Protein AF-A0A1A2E3K5-F1 (afdb_monomer_lite)

Foldseek 3Di:
DPDPVVVCVPDDPVNQLVCLQVVADADDDDPVCCVVVVNSNQSNLCSNCVPDDSVCSVVCVVVSVVVVVVVVVVVVVVPDPPCPVVVPPPVPPPVPPPD

Structure (mmCIF, N/CA/C/O backbone):
data_AF-A0A1A2E3K5-F1
#
_entry.id   AF-A0A1A2E3K5-F1
#
loop_
_atom_site.group_PDB
_atom_site.id
_atom_site.type_symbol
_atom_site.label_atom_id
_atom_site.label_alt_id
_atom_site.label_comp_id
_atom_site.label_asym_id
_atom_site.label_entity_id
_atom_site.label_seq_id
_atom_site.pdbx_PDB_ins_code
_atom_site.Cartn_x
_atom_site.Cartn_y
_atom_site.Cartn_z
_atom_site.occupancy
_atom_site.B_iso_or_equiv
_atom_site.auth_seq_id
_atom_site.auth_comp_id
_atom_site.auth_asym_id
_atom_site.auth_atom_id
_atom_site.pdbx_PDB_model_num
ATOM 1 N N . MET A 1 1 ? 1.195 -27.863 11.177 1.00 51.75 1 MET A N 1
ATOM 2 C CA . MET A 1 1 ? 1.122 -26.720 10.252 1.00 51.75 1 MET A CA 1
ATOM 3 C C . MET A 1 1 ? -0.203 -26.887 9.558 1.00 51.75 1 MET A C 1
ATOM 5 O O . MET A 1 1 ? -0.347 -27.865 8.838 1.00 51.75 1 MET A O 1
ATOM 9 N N . GLU A 1 2 ? -1.189 -26.070 9.919 1.00 55.62 2 GLU A N 1
ATOM 10 C CA . GLU A 1 2 ? -2.490 -26.136 9.254 1.00 55.62 2 GLU A CA 1
ATOM 11 C C . GLU A 1 2 ? -2.324 -25.702 7.789 1.00 55.62 2 GLU A C 1
ATOM 13 O O . GLU A 1 2 ? -1.505 -24.813 7.527 1.00 55.62 2 GLU A O 1
ATOM 18 N N . PRO A 1 3 ? -3.033 -26.335 6.842 1.00 61.00 3 PRO A N 1
ATOM 19 C CA . PRO A 1 3 ? -3.021 -25.940 5.438 1.00 61.00 3 PRO A CA 1
ATOM 20 C C . PRO A 1 3 ? -3.425 -24.464 5.262 1.00 61.00 3 PRO A C 1
ATOM 22 O O . PRO A 1 3 ? -4.406 -24.009 5.848 1.00 61.00 3 PRO A O 1
ATOM 25 N N . GLU A 1 4 ? -2.652 -23.694 4.489 1.00 60.19 4 GLU A N 1
ATOM 26 C CA . GLU A 1 4 ? -2.874 -22.247 4.314 1.00 60.19 4 GLU A CA 1
ATOM 27 C C . GLU A 1 4 ? -4.183 -21.930 3.571 1.00 60.19 4 GLU A C 1
ATOM 29 O O . GLU A 1 4 ? -4.799 -20.897 3.828 1.00 60.19 4 GLU A O 1
ATOM 34 N N . ASP A 1 5 ? -4.631 -22.833 2.699 1.00 61.38 5 ASP A N 1
ATOM 35 C CA . ASP A 1 5 ? -5.859 -22.756 1.896 1.00 61.38 5 ASP A CA 1
ATOM 36 C C . ASP A 1 5 ? -7.130 -22.617 2.752 1.00 61.38 5 ASP A C 1
ATOM 38 O O . ASP A 1 5 ? -7.980 -21.776 2.455 1.00 61.38 5 ASP A O 1
ATOM 42 N N . GLN A 1 6 ? -7.211 -23.312 3.889 1.00 60.03 6 GLN A N 1
ATOM 43 C CA . GLN A 1 6 ? -8.343 -23.190 4.820 1.00 60.03 6 GLN A CA 1
ATOM 44 C C . GLN A 1 6 ? -8.456 -21.799 5.468 1.00 60.03 6 GLN A C 1
ATOM 46 O O . GLN A 1 6 ? -9.535 -21.415 5.914 1.00 60.03 6 GLN A O 1
ATOM 51 N N . SER A 1 7 ? -7.358 -21.034 5.541 1.00 63.16 7 SER A N 1
ATOM 52 C CA . SER A 1 7 ? -7.350 -19.697 6.160 1.00 63.16 7 SER A CA 1
ATOM 53 C C . SER A 1 7 ? -7.856 -18.582 5.237 1.00 63.16 7 SER A C 1
ATOM 55 O O . SER A 1 7 ? -8.171 -17.489 5.711 1.00 63.16 7 SER A O 1
ATOM 57 N N . ILE A 1 8 ? -7.932 -18.854 3.930 1.00 79.25 8 ILE A N 1
ATOM 58 C CA . ILE A 1 8 ? -8.275 -17.886 2.875 1.00 79.25 8 ILE A CA 1
ATOM 59 C C . ILE A 1 8 ? -9.656 -18.153 2.263 1.00 79.25 8 ILE A C 1
ATOM 61 O O . ILE A 1 8 ? -10.213 -17.282 1.590 1.00 79.25 8 ILE A O 1
ATOM 65 N N . ASP A 1 9 ? -10.235 -19.327 2.514 1.00 84.69 9 ASP A N 1
ATOM 66 C CA . ASP A 1 9 ? -11.588 -19.662 2.086 1.00 84.69 9 ASP A CA 1
ATOM 67 C C . ASP A 1 9 ? -12.628 -18.735 2.736 1.00 84.69 9 ASP A C 1
ATOM 69 O O . ASP A 1 9 ? -12.702 -18.571 3.954 1.00 84.69 9 ASP A O 1
ATOM 73 N N . GLY A 1 10 ? -13.457 -18.103 1.901 1.00 88.12 10 GLY A N 1
ATOM 74 C CA . GLY A 1 10 ? -14.469 -17.141 2.348 1.00 88.12 10 GLY A CA 1
ATOM 75 C C . GLY A 1 10 ? -13.926 -15.752 2.705 1.00 88.12 10 GLY A C 1
ATOM 76 O O . GLY A 1 10 ? -14.685 -14.925 3.216 1.00 88.12 10 GLY A O 1
ATOM 77 N N . GLU A 1 11 ? -12.650 -15.465 2.420 1.00 92.12 11 GLU A N 1
ATOM 78 C CA . GLU A 1 11 ? -12.062 -14.144 2.641 1.00 92.12 11 GLU A CA 1
ATOM 79 C C . GLU A 1 11 ? -12.823 -13.061 1.855 1.00 92.12 11 GLU A C 1
ATOM 81 O O . GLU A 1 11 ? -13.001 -13.114 0.635 1.00 92.12 11 GLU A O 1
ATOM 86 N N . THR A 1 12 ? -13.267 -12.027 2.565 1.00 94.38 12 THR A N 1
ATOM 87 C CA . THR A 1 12 ? -13.842 -10.839 1.937 1.00 94.38 12 THR A CA 1
ATOM 88 C C . THR A 1 12 ? -12.758 -10.005 1.258 1.00 94.38 12 THR A C 1
ATOM 90 O O . THR A 1 12 ? -11.598 -9.979 1.664 1.00 94.38 12 THR A O 1
ATOM 93 N N . ARG A 1 13 ? -13.150 -9.184 0.280 1.00 92.31 13 ARG A N 1
ATOM 94 C CA . ARG A 1 13 ? -12.235 -8.240 -0.386 1.00 92.31 13 ARG A CA 1
ATOM 95 C C . ARG A 1 13 ? -11.486 -7.329 0.601 1.00 92.31 13 ARG A C 1
ATOM 97 O O . ARG A 1 13 ? -10.324 -7.009 0.382 1.00 92.31 13 ARG A O 1
ATOM 104 N N . GLY A 1 14 ? -12.152 -6.906 1.679 1.00 91.56 14 GLY A N 1
ATOM 105 C CA . GLY A 1 14 ? -11.547 -6.071 2.719 1.00 91.56 14 GLY A CA 1
ATOM 106 C C . GLY A 1 14 ? -10.481 -6.812 3.527 1.00 91.56 14 GLY A C 1
ATOM 107 O O . GLY A 1 14 ? -9.417 -6.253 3.779 1.00 91.56 14 GLY A O 1
ATOM 108 N N . GLN A 1 15 ? -10.734 -8.077 3.878 1.00 91.94 15 GLN A N 1
ATOM 109 C CA . GLN A 1 15 ? -9.750 -8.934 4.548 1.00 91.94 15 GLN A CA 1
ATOM 110 C C . GLN A 1 15 ? -8.541 -9.204 3.647 1.00 91.94 15 GLN A C 1
ATOM 112 O O . GLN A 1 15 ? -7.413 -9.087 4.120 1.00 91.94 15 GLN A O 1
ATOM 117 N N . TRP A 1 16 ? -8.765 -9.408 2.344 1.00 93.25 16 TRP A N 1
ATOM 118 C CA . TRP A 1 16 ? -7.685 -9.523 1.365 1.00 93.25 16 TRP A CA 1
ATOM 119 C C . TRP A 1 16 ? -6.777 -8.287 1.383 1.00 93.25 16 TRP A C 1
ATOM 121 O O . TRP A 1 16 ? -5.568 -8.420 1.569 1.00 93.25 16 TRP A O 1
ATOM 131 N N . TYR A 1 17 ? -7.350 -7.077 1.279 1.00 92.56 17 TYR A N 1
ATOM 132 C CA . TYR A 1 17 ? -6.585 -5.822 1.339 1.00 92.56 17 TYR A CA 1
ATOM 133 C C . TYR A 1 17 ? -5.837 -5.657 2.665 1.00 92.56 17 TYR A C 1
ATOM 135 O O . TYR A 1 17 ? -4.676 -5.246 2.671 1.00 92.56 17 TYR A O 1
ATOM 143 N N . LEU A 1 18 ? -6.482 -5.991 3.785 1.00 90.81 18 LEU A N 1
ATOM 144 C CA . LEU A 1 18 ? -5.865 -5.922 5.106 1.00 90.81 18 LEU A CA 1
ATOM 145 C C . LEU A 1 18 ? -4.660 -6.863 5.203 1.00 90.81 18 LEU A C 1
ATOM 147 O O . LEU A 1 18 ? -3.598 -6.448 5.659 1.00 90.81 18 LEU A O 1
ATOM 151 N N . ARG A 1 19 ? -4.793 -8.104 4.733 1.00 92.75 19 ARG A N 1
ATOM 152 C CA . ARG A 1 19 ? -3.707 -9.087 4.720 1.00 92.75 19 ARG A CA 1
ATOM 153 C C . ARG A 1 19 ? -2.559 -8.659 3.809 1.00 92.75 19 ARG A C 1
ATOM 155 O O . ARG A 1 19 ? -1.410 -8.741 4.230 1.00 92.75 19 ARG A O 1
ATOM 162 N N . GLN A 1 20 ? -2.858 -8.145 2.614 1.00 94.50 20 GLN A N 1
ATOM 163 C CA . GLN A 1 20 ? -1.848 -7.591 1.703 1.00 94.50 20 GLN A CA 1
ATOM 164 C C . GLN A 1 20 ? -1.063 -6.445 2.356 1.00 94.50 20 GLN A C 1
ATOM 166 O O . GLN A 1 20 ? 0.163 -6.404 2.285 1.00 94.50 20 GLN A O 1
ATOM 171 N N . MET A 1 21 ? -1.762 -5.535 3.037 1.00 92.25 21 MET A N 1
ATOM 172 C CA . MET A 1 21 ? -1.150 -4.401 3.729 1.00 92.25 21 MET A CA 1
ATOM 173 C C . MET A 1 21 ? -0.321 -4.831 4.950 1.00 92.25 21 MET A C 1
ATOM 175 O O . MET A 1 21 ? 0.751 -4.283 5.167 1.00 92.25 21 MET A O 1
ATOM 179 N N . LEU A 1 22 ? -0.798 -5.788 5.753 1.00 91.81 22 LEU A N 1
ATOM 180 C CA . LEU A 1 22 ? -0.083 -6.269 6.945 1.00 91.81 22 LEU A CA 1
ATOM 181 C C . LEU A 1 22 ? 1.104 -7.181 6.603 1.00 91.81 22 LEU A C 1
ATOM 183 O O . LEU A 1 22 ? 2.052 -7.261 7.379 1.00 91.81 22 LEU A O 1
ATOM 187 N N . GLY A 1 23 ? 1.046 -7.874 5.464 1.00 93.19 23 GLY A N 1
ATOM 188 C CA . GLY A 1 23 ? 2.095 -8.777 4.987 1.00 93.19 23 GLY A CA 1
ATOM 189 C C . GLY A 1 23 ? 3.205 -8.101 4.178 1.00 93.19 23 GLY A C 1
ATOM 190 O O . GLY A 1 23 ? 4.155 -8.775 3.789 1.00 93.19 23 GLY A O 1
ATOM 191 N N . SER A 1 24 ? 3.107 -6.796 3.916 1.00 94.38 24 SER A N 1
ATOM 192 C CA . SER A 1 24 ? 4.072 -6.050 3.105 1.00 94.38 24 SER A CA 1
ATOM 193 C C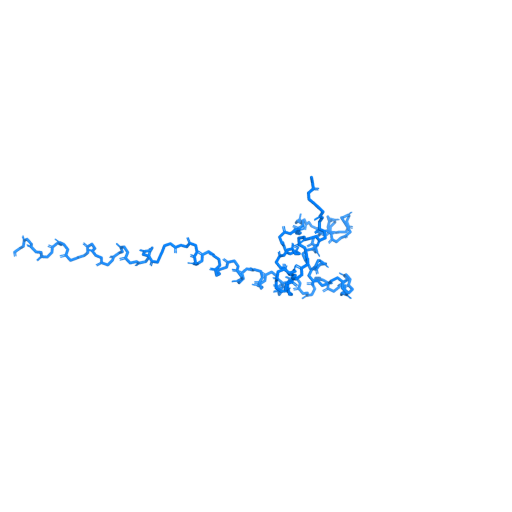 . SER A 1 24 ? 4.538 -4.771 3.803 1.00 94.38 24 SER A C 1
ATOM 195 O O . SER A 1 24 ? 3.905 -4.264 4.727 1.00 94.38 24 SER A O 1
ATOM 197 N N . ALA A 1 25 ? 5.686 -4.247 3.375 1.00 93.94 25 ALA A N 1
ATOM 198 C CA . ALA A 1 25 ? 6.220 -2.980 3.858 1.00 93.94 25 ALA A CA 1
ATOM 199 C C . ALA A 1 25 ? 7.090 -2.326 2.784 1.00 93.94 25 ALA A C 1
ATOM 201 O O . ALA A 1 25 ? 7.798 -3.012 2.048 1.00 93.94 25 ALA A O 1
ATOM 202 N N . ASN A 1 26 ? 7.080 -0.995 2.738 1.00 95.19 26 ASN A N 1
ATOM 203 C CA . ASN A 1 26 ? 7.971 -0.229 1.871 1.00 95.19 26 ASN A CA 1
ATOM 204 C C . ASN A 1 26 ? 9.309 0.001 2.579 1.00 95.19 26 ASN A C 1
ATOM 206 O O . ASN A 1 26 ? 9.337 0.488 3.711 1.00 95.19 26 ASN A O 1
ATOM 210 N N . ILE A 1 27 ? 10.422 -0.303 1.906 1.00 94.19 27 ILE A N 1
ATOM 211 C CA . ILE A 1 27 ? 11.746 0.093 2.402 1.00 94.19 27 ILE A CA 1
ATOM 212 C C . ILE A 1 27 ? 12.046 1.544 2.016 1.00 94.19 27 ILE A C 1
ATOM 214 O O . ILE A 1 27 ? 11.807 1.969 0.886 1.00 94.19 27 ILE A O 1
ATOM 218 N N . SER A 1 28 ? 12.601 2.307 2.951 1.00 92.81 28 SER A N 1
ATOM 219 C CA . SER A 1 28 ? 12.955 3.712 2.728 1.00 92.81 28 SER A CA 1
ATOM 220 C C . SER A 1 28 ? 14.418 3.861 2.307 1.00 92.81 28 SER A C 1
ATOM 222 O O . SER A 1 28 ? 15.296 3.141 2.781 1.00 92.81 28 SER A O 1
ATOM 224 N N . GLY A 1 29 ? 14.702 4.828 1.434 1.00 91.88 29 GLY A N 1
ATOM 225 C CA . GLY A 1 29 ? 16.053 5.150 0.977 1.00 91.88 29 GLY A CA 1
ATOM 226 C C . GLY A 1 29 ? 16.051 6.195 -0.140 1.00 91.88 29 GLY A C 1
ATOM 227 O O . GLY A 1 29 ? 14.995 6.644 -0.577 1.00 91.88 29 GLY A O 1
ATOM 228 N N . GLY A 1 30 ? 17.240 6.591 -0.603 1.00 93.25 30 GLY A N 1
ATOM 229 C CA . GLY A 1 30 ? 17.377 7.475 -1.769 1.00 93.25 30 GLY A CA 1
ATOM 230 C C . GLY A 1 30 ? 17.111 6.755 -3.098 1.00 93.25 30 GLY A C 1
ATOM 231 O O . GLY A 1 30 ? 16.977 5.531 -3.137 1.00 93.25 30 GLY A O 1
ATOM 232 N N . SER A 1 31 ? 17.122 7.498 -4.209 1.00 91.31 31 SER A N 1
ATOM 233 C CA . SER A 1 31 ? 16.839 6.966 -5.555 1.00 91.31 31 SER A CA 1
ATOM 234 C C . SER A 1 31 ? 17.731 5.787 -5.957 1.00 91.31 31 SER A C 1
ATOM 236 O O . SER A 1 31 ? 17.283 4.883 -6.656 1.00 91.31 31 SER A O 1
ATOM 238 N N . LEU A 1 32 ? 18.980 5.756 -5.478 1.00 93.81 32 LEU A N 1
ATOM 239 C CA . LEU A 1 32 ? 19.874 4.621 -5.707 1.00 93.81 32 LEU A CA 1
ATOM 240 C C . LEU A 1 32 ? 19.378 3.349 -5.004 1.00 93.81 32 LEU A C 1
ATOM 242 O O . LEU A 1 32 ? 19.390 2.287 -5.611 1.00 93.81 32 LEU A O 1
ATOM 246 N N . SER A 1 33 ? 18.902 3.451 -3.759 1.00 94.12 33 SER A N 1
ATOM 247 C CA . SER A 1 33 ? 18.323 2.314 -3.027 1.00 94.12 33 SER A CA 1
ATOM 248 C C . SER A 1 33 ? 17.047 1.814 -3.707 1.00 94.12 33 SER A C 1
ATOM 250 O O . SER A 1 33 ? 16.866 0.612 -3.889 1.00 94.12 33 SER A O 1
ATOM 252 N N . HIS A 1 34 ? 16.197 2.734 -4.171 1.00 92.69 34 HIS A N 1
ATOM 253 C CA . HIS A 1 34 ? 14.997 2.404 -4.942 1.00 92.69 34 HIS A CA 1
ATOM 254 C C . HIS A 1 34 ? 15.324 1.580 -6.198 1.00 92.69 34 HIS A C 1
ATOM 256 O O . HIS A 1 34 ? 14.727 0.527 -6.420 1.00 92.69 34 HIS A O 1
ATOM 262 N N . LEU A 1 35 ? 16.325 2.018 -6.970 1.00 92.81 35 LEU A N 1
ATOM 263 C CA . LEU A 1 35 ? 16.766 1.316 -8.173 1.00 92.81 35 LEU A CA 1
ATOM 264 C C . LEU A 1 35 ? 17.424 -0.031 -7.847 1.00 92.81 35 LEU A C 1
ATOM 266 O O . LEU A 1 35 ? 17.067 -1.044 -8.438 1.00 92.81 35 LEU A O 1
ATOM 270 N N . MET A 1 36 ? 18.372 -0.053 -6.907 1.00 95.88 36 MET A N 1
ATOM 271 C CA . MET A 1 36 ? 19.133 -1.259 -6.552 1.00 95.88 36 MET A CA 1
ATOM 272 C C . MET A 1 36 ? 18.271 -2.334 -5.898 1.00 95.88 36 MET A C 1
ATOM 274 O O . MET A 1 36 ? 18.552 -3.518 -6.050 1.00 95.88 36 MET A O 1
ATOM 278 N N . SER A 1 37 ? 17.212 -1.934 -5.199 1.00 93.44 37 SER A N 1
ATOM 279 C CA . SER A 1 37 ? 16.240 -2.874 -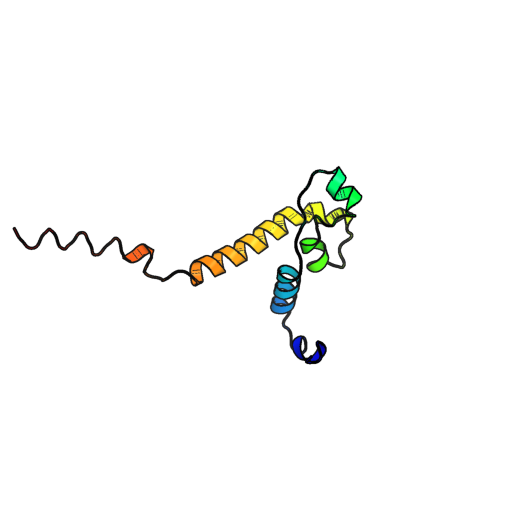4.653 1.00 93.44 37 SER A CA 1
ATOM 280 C C . SER A 1 37 ? 15.212 -3.348 -5.681 1.00 93.44 37 SER A C 1
ATOM 282 O O . SER A 1 37 ? 14.501 -4.304 -5.409 1.00 93.44 37 SER A O 1
ATOM 284 N N . GLY A 1 38 ? 15.110 -2.725 -6.859 1.00 90.81 38 GLY A N 1
ATOM 285 C CA . GLY A 1 38 ? 14.095 -3.093 -7.846 1.00 90.81 38 GLY A CA 1
ATOM 286 C C . GLY A 1 38 ? 12.677 -2.760 -7.375 1.00 90.81 38 GLY A C 1
ATOM 287 O O . GLY A 1 38 ? 11.787 -3.602 -7.442 1.00 90.81 38 GLY A O 1
ATOM 288 N N . ASN A 1 39 ? 12.468 -1.530 -6.894 1.00 90.81 39 ASN A N 1
ATOM 289 C CA . ASN A 1 39 ? 11.183 -1.003 -6.418 1.00 90.81 39 ASN A CA 1
ATOM 290 C C . ASN A 1 39 ? 10.660 -1.607 -5.100 1.00 90.81 39 ASN A C 1
ATOM 292 O O . ASN A 1 39 ? 9.464 -1.507 -4.824 1.00 90.81 39 ASN A O 1
ATOM 296 N N . LEU A 1 40 ? 11.518 -2.147 -4.221 1.00 94.12 40 LEU A N 1
ATOM 297 C CA . LEU A 1 40 ? 11.060 -2.587 -2.889 1.00 94.12 40 LEU A CA 1
ATOM 298 C C . LEU A 1 40 ? 10.508 -1.442 -2.019 1.00 94.12 40 LEU A C 1
ATOM 300 O O . LEU A 1 40 ? 9.858 -1.679 -1.003 1.00 94.12 40 LEU A O 1
ATOM 304 N N . SER A 1 41 ? 10.736 -0.187 -2.405 1.00 94.75 41 SER A N 1
ATOM 305 C CA . SER A 1 41 ? 10.124 0.965 -1.743 1.00 94.75 41 SER A CA 1
ATOM 306 C C . SER A 1 41 ? 8.644 1.177 -2.099 1.00 94.75 41 SER A C 1
ATOM 308 O O . SER A 1 41 ? 8.076 2.161 -1.636 1.00 94.75 41 SER A O 1
ATOM 310 N N . LEU A 1 42 ? 8.051 0.329 -2.954 1.00 95.69 42 LEU A N 1
ATOM 311 C CA . LEU A 1 42 ? 6.655 0.398 -3.424 1.00 95.69 42 LEU A CA 1
ATOM 312 C C . LEU A 1 42 ? 5.942 -0.969 -3.319 1.00 95.69 42 LEU A C 1
ATOM 314 O O . LEU A 1 42 ? 5.115 -1.342 -4.152 1.00 95.69 42 LEU A O 1
ATOM 318 N N . GLN A 1 43 ? 6.330 -1.767 -2.325 1.00 96.25 43 GLN A N 1
ATOM 319 C CA . GLN A 1 43 ? 5.816 -3.114 -2.082 1.00 96.25 43 GLN A CA 1
ATOM 320 C C . GLN A 1 43 ? 4.364 -3.127 -1.618 1.00 96.25 43 GLN A C 1
ATOM 322 O O . GLN A 1 43 ? 3.613 -4.004 -2.039 1.00 96.25 43 GLN A O 1
ATOM 327 N N . ILE A 1 44 ? 3.947 -2.160 -0.801 1.00 96.12 44 ILE A N 1
ATOM 328 C CA . ILE A 1 44 ? 2.549 -2.033 -0.378 1.00 96.12 44 ILE A CA 1
ATOM 329 C C . ILE A 1 44 ? 1.673 -1.797 -1.613 1.00 96.12 44 ILE A C 1
ATOM 331 O O . ILE A 1 44 ? 0.676 -2.484 -1.815 1.00 96.12 44 ILE A O 1
ATOM 335 N N . GLU A 1 45 ? 2.068 -0.879 -2.492 1.00 97.38 45 GLU A N 1
ATOM 336 C CA . GLU A 1 45 ? 1.363 -0.589 -3.740 1.00 97.38 45 GLU A CA 1
ATOM 337 C C . GLU A 1 45 ? 1.301 -1.819 -4.652 1.00 97.38 45 GLU A C 1
ATOM 339 O O . GLU A 1 45 ? 0.237 -2.116 -5.195 1.00 97.38 45 GLU A O 1
ATOM 344 N N . HIS A 1 46 ? 2.407 -2.560 -4.768 1.00 96.44 46 HIS A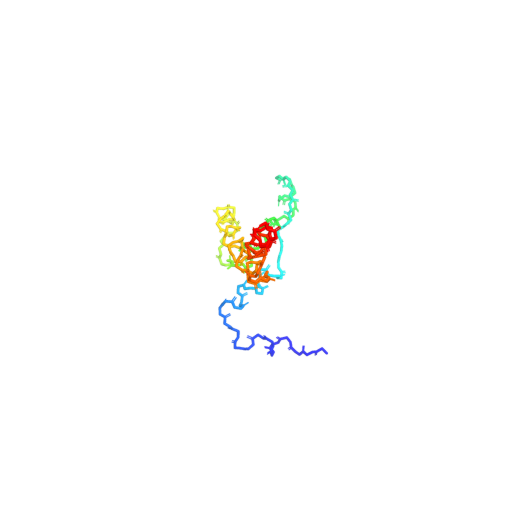 N 1
ATOM 345 C CA . HIS A 1 46 ? 2.470 -3.795 -5.547 1.00 96.44 46 HIS A CA 1
ATOM 346 C C . HIS A 1 46 ? 1.509 -4.874 -5.029 1.00 96.44 46 HIS A C 1
ATOM 348 O O . HIS A 1 46 ? 0.821 -5.508 -5.825 1.00 96.44 46 HIS A O 1
ATOM 354 N N . HIS A 1 47 ? 1.405 -5.049 -3.710 1.00 96.31 47 HIS A N 1
ATOM 355 C CA . HIS A 1 47 ? 0.494 -6.028 -3.114 1.00 96.31 47 HIS A CA 1
ATOM 356 C C . HIS A 1 47 ? -0.978 -5.603 -3.224 1.00 96.31 47 HIS A C 1
ATOM 358 O O . HIS A 1 47 ? -1.850 -6.443 -3.439 1.00 96.31 47 HIS A O 1
ATOM 364 N N . LEU A 1 48 ? -1.282 -4.306 -3.102 1.00 95.75 48 LEU A N 1
ATOM 365 C CA . LEU A 1 48 ? -2.659 -3.802 -3.200 1.00 95.75 48 LEU A CA 1
ATOM 366 C C . LEU A 1 48 ? -3.161 -3.712 -4.653 1.00 95.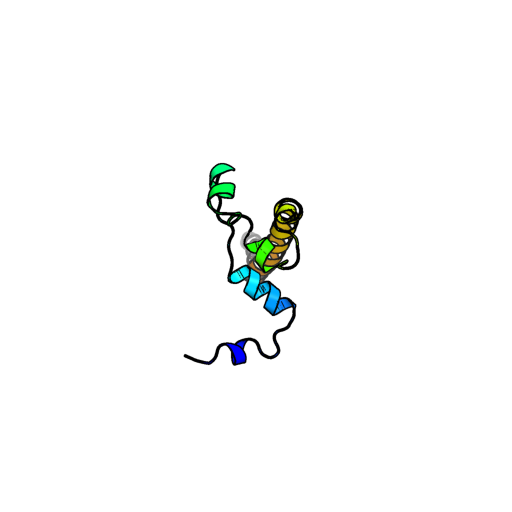75 48 LEU A C 1
ATOM 368 O O . LEU A 1 48 ? -4.365 -3.847 -4.890 1.00 95.75 48 LEU A O 1
ATOM 372 N N . PHE A 1 49 ? -2.261 -3.487 -5.616 1.00 96.31 49 PHE A N 1
ATOM 373 C CA . PHE A 1 49 ? -2.568 -3.298 -7.038 1.00 96.31 49 PHE A CA 1
ATOM 374 C C . PHE A 1 49 ? -1.628 -4.122 -7.939 1.00 96.31 49 PHE A C 1
ATOM 376 O O . PHE A 1 49 ? -0.879 -3.542 -8.729 1.00 96.31 49 PHE A O 1
ATOM 383 N N . PRO A 1 50 ? -1.677 -5.464 -7.870 1.00 94.62 50 PRO A N 1
ATOM 384 C CA . PRO A 1 50 ? -0.737 -6.334 -8.586 1.00 94.62 50 PRO A CA 1
ATOM 385 C C . PRO A 1 50 ? -0.816 -6.201 -10.115 1.00 94.62 50 PRO A C 1
ATOM 387 O O . PRO A 1 50 ? 0.179 -6.412 -10.802 1.00 94.62 50 PRO A O 1
ATOM 390 N N . ASP A 1 51 ? -1.974 -5.798 -10.646 1.00 96.31 51 ASP A N 1
ATOM 391 C CA . ASP A 1 51 ? -2.204 -5.633 -12.087 1.00 96.31 51 ASP A CA 1
ATOM 392 C C . ASP A 1 51 ? -1.744 -4.268 -12.635 1.00 96.31 51 ASP A C 1
ATOM 394 O O . ASP A 1 51 ? -1.755 -4.034 -13.847 1.00 96.31 51 ASP A O 1
ATOM 398 N N . LEU A 1 52 ? -1.370 -3.325 -11.763 1.00 96.38 52 LEU A N 1
ATOM 399 C CA . LEU A 1 52 ? -0.891 -2.012 -12.182 1.00 96.38 52 LEU A CA 1
ATOM 400 C C . LEU A 1 52 ? 0.593 -2.094 -12.558 1.00 96.38 52 LEU A C 1
ATOM 402 O O . LEU A 1 52 ? 1.420 -2.593 -11.802 1.00 96.38 52 LEU A O 1
ATOM 406 N N . ALA A 1 53 ? 0.944 -1.548 -13.724 1.00 94.56 53 ALA A N 1
ATOM 407 C CA . ALA A 1 53 ? 2.333 -1.493 -14.169 1.00 94.56 53 ALA A CA 1
ATOM 408 C C . ALA A 1 53 ? 3.223 -0.747 -13.155 1.00 94.56 53 ALA A C 1
ATOM 410 O O . ALA A 1 53 ? 2.900 0.368 -12.734 1.00 94.56 53 ALA A O 1
ATOM 411 N N . SER A 1 54 ? 4.370 -1.339 -12.800 1.00 90.44 54 SER A N 1
ATOM 412 C CA . SER A 1 54 ? 5.176 -0.894 -11.654 1.00 90.44 54 SER A CA 1
ATOM 413 C C . SER A 1 54 ? 5.723 0.528 -11.752 1.00 90.44 54 SER A C 1
ATOM 415 O O . SER A 1 54 ? 5.998 1.159 -10.735 1.00 90.44 54 SER A O 1
ATOM 417 N N . ASN A 1 55 ? 5.849 1.069 -12.964 1.00 92.81 55 ASN A N 1
ATOM 418 C CA . ASN A 1 55 ? 6.253 2.457 -13.195 1.00 92.81 55 ASN A CA 1
ATOM 419 C C . ASN A 1 55 ? 5.219 3.483 -12.700 1.00 92.81 55 ASN A C 1
ATOM 421 O O . ASN A 1 55 ? 5.552 4.656 -12.560 1.00 92.81 55 ASN A O 1
ATOM 425 N N . ARG A 1 56 ? 3.983 3.054 -12.426 1.00 95.25 56 ARG A N 1
ATOM 426 C CA . ARG A 1 56 ? 2.886 3.915 -11.967 1.00 95.25 56 ARG A CA 1
ATOM 427 C C . ARG A 1 56 ? 2.668 3.869 -10.459 1.00 95.25 56 ARG A C 1
ATOM 429 O O . ARG A 1 56 ? 1.896 4.671 -9.941 1.00 95.25 56 ARG A O 1
ATOM 436 N N . PHE A 1 57 ? 3.345 2.980 -9.730 1.00 95.50 57 PHE A N 1
ATOM 437 C CA . PHE A 1 57 ? 3.175 2.888 -8.276 1.00 95.50 57 PHE A CA 1
ATOM 438 C C . PHE A 1 57 ? 3.534 4.198 -7.564 1.00 95.50 57 PHE A C 1
ATOM 440 O O . PHE A 1 57 ? 2.801 4.621 -6.673 1.00 95.50 57 PHE A O 1
ATOM 447 N N . CYS A 1 58 ? 4.567 4.911 -8.027 1.00 93.81 58 CYS A N 1
ATOM 448 C CA . CYS A 1 58 ? 4.918 6.237 -7.509 1.00 93.81 58 CYS A CA 1
ATOM 449 C C . CYS A 1 58 ? 3.761 7.248 -7.594 1.00 93.81 58 CYS A C 1
ATOM 451 O O . CYS A 1 58 ? 3.653 8.124 -6.740 1.00 93.81 58 CYS A O 1
ATOM 453 N N . GLU A 1 59 ? 2.892 7.138 -8.605 1.00 96.81 59 GLU A N 1
ATOM 454 C CA . GLU A 1 59 ? 1.754 8.048 -8.798 1.00 96.81 59 GLU A CA 1
ATOM 455 C C . GLU A 1 59 ? 0.661 7.827 -7.744 1.00 96.81 59 GLU A C 1
ATOM 457 O O . GLU A 1 59 ? -0.030 8.768 -7.348 1.00 96.81 59 GLU A O 1
ATOM 462 N N . ILE A 1 60 ? 0.482 6.579 -7.300 1.00 96.44 60 ILE A N 1
ATOM 463 C CA . ILE A 1 60 ? -0.575 6.202 -6.356 1.00 96.44 60 ILE A CA 1
ATOM 464 C C . ILE A 1 60 ? -0.089 6.129 -4.909 1.00 96.44 60 ILE A C 1
ATOM 466 O O . ILE A 1 60 ? -0.917 6.248 -4.008 1.00 96.44 60 ILE A O 1
ATOM 470 N N . ALA A 1 61 ? 1.220 5.996 -4.677 1.00 95.75 61 ALA A N 1
ATOM 471 C CA . ALA A 1 61 ? 1.805 5.837 -3.347 1.00 95.75 61 ALA A CA 1
ATOM 472 C C . ALA A 1 61 ? 1.337 6.897 -2.327 1.00 95.75 61 ALA A C 1
ATOM 474 O O . ALA A 1 61 ? 0.932 6.516 -1.227 1.00 95.75 61 ALA A O 1
ATOM 475 N N . PRO A 1 62 ? 1.250 8.207 -2.661 1.00 96.44 62 PRO A N 1
ATOM 476 C CA . PRO A 1 62 ? 0.735 9.202 -1.715 1.00 96.44 62 PRO A CA 1
ATOM 477 C C . PRO A 1 62 ? -0.719 8.942 -1.297 1.00 96.44 62 PRO A C 1
ATOM 479 O O . PRO A 1 62 ? -1.071 9.097 -0.129 1.00 96.44 62 PRO A O 1
ATOM 482 N N . LYS A 1 63 ? -1.561 8.502 -2.240 1.00 96.50 63 LYS A N 1
ATOM 483 C CA . LYS A 1 63 ? -2.974 8.187 -1.980 1.00 96.50 63 LYS A CA 1
ATOM 484 C C . LYS A 1 63 ? -3.109 6.912 -1.154 1.00 96.50 63 LYS A C 1
ATOM 486 O O . LYS A 1 63 ? -3.933 6.859 -0.247 1.00 96.50 63 LYS A O 1
ATOM 491 N N . VAL A 1 64 ? -2.296 5.898 -1.447 1.00 95.31 64 VAL A N 1
ATOM 492 C CA . VAL A 1 64 ? -2.250 4.654 -0.668 1.00 95.31 64 VAL A CA 1
ATOM 493 C C . VAL A 1 64 ? -1.848 4.952 0.775 1.00 95.31 64 VAL A C 1
ATOM 495 O O . VAL A 1 64 ? -2.563 4.554 1.693 1.00 95.31 64 VAL A O 1
ATOM 498 N N . ALA A 1 65 ? -0.785 5.731 0.987 1.00 93.50 65 ALA A N 1
ATOM 499 C CA . ALA A 1 65 ? -0.350 6.140 2.320 1.00 93.50 65 ALA A CA 1
ATOM 500 C C . ALA A 1 65 ? -1.447 6.892 3.095 1.00 93.50 65 ALA A C 1
ATOM 502 O O . ALA A 1 65 ? -1.676 6.611 4.273 1.00 93.50 65 ALA A O 1
ATOM 503 N N . GLU A 1 66 ? -2.171 7.806 2.443 1.00 94.50 66 GLU A N 1
ATOM 504 C CA . GLU A 1 66 ? -3.291 8.528 3.055 1.00 94.50 66 GLU A CA 1
ATOM 505 C C . GLU A 1 66 ? -4.422 7.586 3.497 1.00 94.50 66 GLU A C 1
ATOM 507 O O . GLU A 1 66 ? -4.920 7.699 4.624 1.00 94.50 66 GLU A O 1
ATOM 512 N N . GLN A 1 67 ? -4.810 6.638 2.639 1.00 91.12 67 GLN A N 1
ATOM 513 C CA . GLN A 1 67 ? -5.854 5.659 2.949 1.00 91.12 67 GLN A CA 1
ATOM 514 C C . GLN A 1 67 ? -5.442 4.752 4.111 1.00 91.12 67 GLN A C 1
ATOM 516 O O . GLN A 1 67 ? -6.208 4.601 5.067 1.00 91.12 67 GLN A O 1
ATOM 521 N N . VAL A 1 68 ? -4.215 4.227 4.087 1.00 88.19 68 VAL A N 1
ATOM 522 C CA . VAL A 1 68 ? -3.664 3.401 5.172 1.00 88.19 68 VAL A CA 1
ATOM 523 C C . VAL A 1 68 ? -3.644 4.184 6.486 1.00 88.19 68 VAL A C 1
ATOM 525 O O . VAL A 1 68 ? -4.148 3.707 7.504 1.00 88.19 68 VAL A O 1
ATOM 528 N N . ALA A 1 69 ? -3.156 5.426 6.471 1.00 89.25 69 ALA A N 1
ATOM 529 C CA . ALA A 1 69 ? -3.166 6.287 7.650 1.00 89.25 69 ALA A CA 1
ATOM 530 C C . ALA A 1 69 ? -4.591 6.551 8.166 1.00 89.25 69 ALA A C 1
ATOM 532 O O . ALA A 1 69 ? -4.811 6.604 9.376 1.00 89.25 69 ALA A O 1
ATOM 533 N N . SER A 1 70 ? -5.577 6.695 7.274 1.00 87.75 70 SER A N 1
ATOM 534 C CA . SER A 1 70 ? -6.979 6.888 7.662 1.00 87.75 70 SER A CA 1
ATOM 535 C C . SER A 1 70 ? -7.571 5.685 8.395 1.00 87.75 70 SER A C 1
ATOM 537 O O . SER A 1 70 ? -8.278 5.870 9.388 1.00 87.75 70 SER A O 1
ATOM 539 N N . ALA A 1 71 ? -7.217 4.468 7.979 1.00 83.19 71 ALA A N 1
ATOM 540 C CA . ALA A 1 71 ? -7.626 3.248 8.661 1.00 83.19 71 ALA A CA 1
ATOM 541 C C . ALA A 1 71 ? -7.020 3.182 10.072 1.00 83.19 71 ALA A C 1
ATOM 543 O O . ALA A 1 71 ? -7.738 2.950 11.047 1.00 83.19 71 ALA A O 1
ATOM 544 N N . TRP A 1 72 ? -5.728 3.495 10.206 1.00 81.88 72 TRP A N 1
ATOM 545 C CA . TRP A 1 72 ? -5.049 3.528 11.504 1.00 81.88 72 TRP A CA 1
ATOM 546 C C . TRP A 1 72 ? -5.602 4.589 12.457 1.00 81.88 72 TRP A C 1
ATOM 548 O O . TRP A 1 72 ? -5.676 4.334 13.658 1.00 81.88 72 TRP A O 1
ATOM 558 N N . ARG A 1 73 ? -6.066 5.743 11.957 1.00 84.75 73 ARG A N 1
ATOM 559 C CA . ARG A 1 73 ? -6.754 6.738 12.801 1.00 84.75 73 ARG A CA 1
ATOM 560 C C . ARG A 1 73 ? -7.987 6.151 13.484 1.00 84.75 73 ARG A C 1
ATOM 562 O O . ARG A 1 73 ? -8.193 6.401 14.669 1.00 84.75 73 ARG A O 1
ATOM 569 N N . ASN A 1 74 ? -8.783 5.362 12.763 1.00 81.44 74 ASN A N 1
ATOM 570 C CA . ASN A 1 74 ? -9.967 4.717 13.331 1.00 81.44 74 ASN A CA 1
ATOM 571 C C . ASN A 1 74 ? -9.581 3.650 14.354 1.00 81.44 74 ASN A C 1
ATOM 573 O O . ASN A 1 74 ? -10.164 3.618 15.433 1.00 81.44 74 ASN A O 1
ATOM 577 N N . VAL A 1 75 ? -8.564 2.838 14.053 1.00 82.50 75 VAL A N 1
ATOM 578 C CA . VAL A 1 75 ? -8.047 1.832 14.991 1.00 82.50 75 VAL A CA 1
ATOM 579 C C . VAL A 1 75 ? -7.569 2.492 16.282 1.00 82.50 75 VAL A C 1
ATOM 581 O O . VAL A 1 75 ? -8.017 2.111 17.354 1.00 82.50 75 VAL A O 1
ATOM 584 N N . ILE A 1 76 ? -6.719 3.520 16.201 1.00 84.88 76 ILE A N 1
ATOM 585 C CA . ILE A 1 76 ? -6.221 4.232 17.386 1.00 84.88 76 ILE A CA 1
ATOM 586 C C . ILE A 1 76 ? -7.386 4.832 18.172 1.00 84.88 76 ILE A C 1
ATOM 588 O O . ILE A 1 76 ? -7.479 4.617 19.375 1.00 84.88 76 ILE A O 1
ATOM 592 N N . ARG A 1 77 ? -8.301 5.539 17.501 1.00 83.31 77 ARG A N 1
ATOM 593 C CA . ARG A 1 77 ? -9.461 6.163 18.149 1.00 83.31 77 ARG A CA 1
ATOM 594 C C . ARG A 1 77 ? -10.319 5.147 18.903 1.00 83.31 77 ARG A C 1
ATOM 596 O O . ARG A 1 77 ? -10.757 5.451 20.004 1.00 83.31 77 ARG A O 1
ATOM 603 N N . LEU A 1 78 ? -10.575 3.986 18.305 1.00 83.12 78 LEU A N 1
ATOM 604 C CA . LEU A 1 78 ? -11.417 2.941 18.894 1.00 83.12 78 LEU A CA 1
ATOM 605 C C . LEU A 1 78 ? -10.693 2.133 19.980 1.00 83.12 78 LEU A C 1
ATOM 607 O O . LEU A 1 78 ? -11.349 1.573 20.851 1.00 83.12 78 LEU A O 1
ATOM 611 N N . SER A 1 79 ? -9.362 2.091 19.948 1.00 84.88 79 SER A N 1
ATOM 612 C CA . SER A 1 79 ? -8.539 1.434 20.971 1.00 84.88 79 SER A CA 1
ATOM 613 C C . SER A 1 79 ? -8.324 2.287 22.227 1.00 84.88 79 SER A C 1
ATOM 615 O O . SER A 1 79 ? -7.826 1.775 23.229 1.00 84.88 79 SER A O 1
ATOM 617 N N . LEU A 1 80 ? -8.665 3.579 22.198 1.00 88.00 80 LEU A N 1
ATOM 618 C CA . LEU A 1 80 ? -8.569 4.464 23.359 1.00 88.00 80 LEU A CA 1
ATOM 619 C C . LEU A 1 80 ? -9.858 4.407 24.203 1.00 88.00 80 LEU A C 1
ATOM 621 O O . LEU A 1 80 ? -10.952 4.460 23.641 1.00 88.00 80 LEU A O 1
ATOM 625 N N . PRO A 1 81 ? -9.762 4.359 25.547 1.00 87.00 81 PRO A N 1
ATOM 626 C CA . PRO A 1 81 ? -10.910 4.542 26.432 1.00 87.00 81 PRO A CA 1
ATOM 627 C C . PRO A 1 81 ? -11.741 5.783 26.076 1.00 87.00 81 PRO A C 1
ATOM 629 O O . PRO A 1 81 ? -11.192 6.873 25.921 1.00 87.00 81 PRO A O 1
ATOM 632 N N . ASN A 1 82 ? -13.070 5.643 26.027 1.00 81.12 82 ASN A N 1
ATOM 633 C CA . ASN A 1 82 ? -13.988 6.758 25.743 1.00 81.12 82 ASN A CA 1
ATOM 634 C C . ASN A 1 82 ? -13.828 7.934 26.735 1.00 81.12 82 ASN A C 1
ATOM 636 O O . ASN A 1 82 ? -14.121 9.078 26.394 1.00 81.12 82 ASN A O 1
ATOM 640 N N . ASP A 1 83 ? -13.301 7.661 27.934 1.00 75.38 83 ASP A N 1
ATOM 641 C CA . ASP A 1 83 ? -13.118 8.624 29.024 1.00 75.38 83 ASP A CA 1
ATOM 642 C C . ASP A 1 83 ? -11.792 9.402 29.009 1.00 75.38 83 ASP A C 1
ATOM 644 O O . ASP A 1 83 ? -11.553 10.264 29.864 1.00 75.38 83 ASP A O 1
ATOM 648 N N . LEU A 1 84 ? -10.931 9.165 28.012 1.00 71.19 84 LEU A N 1
ATOM 649 C CA . LEU A 1 84 ? -9.661 9.891 27.864 1.00 71.19 84 LEU A CA 1
ATOM 650 C C . LEU A 1 84 ? -9.839 11.407 27.705 1.00 71.19 84 LEU A C 1
ATOM 652 O O . LEU A 1 84 ? -8.924 12.163 28.020 1.00 71.19 84 LEU A O 1
ATOM 656 N N . LEU A 1 85 ? -11.016 11.856 27.261 1.00 62.47 85 LEU A N 1
ATOM 657 C CA . LEU A 1 85 ? -11.388 13.273 27.187 1.00 62.47 85 LEU A CA 1
ATOM 658 C C . LEU A 1 85 ? -12.384 13.701 28.285 1.00 62.47 85 LEU A C 1
ATOM 660 O O . LEU A 1 85 ? -12.597 14.898 28.464 1.00 62.47 85 LEU A O 1
ATOM 664 N N . SER A 1 86 ? -12.985 12.767 29.037 1.00 63.97 86 SER A N 1
ATOM 665 C CA . SER A 1 86 ? -13.994 13.065 30.075 1.00 63.97 86 SER A CA 1
ATO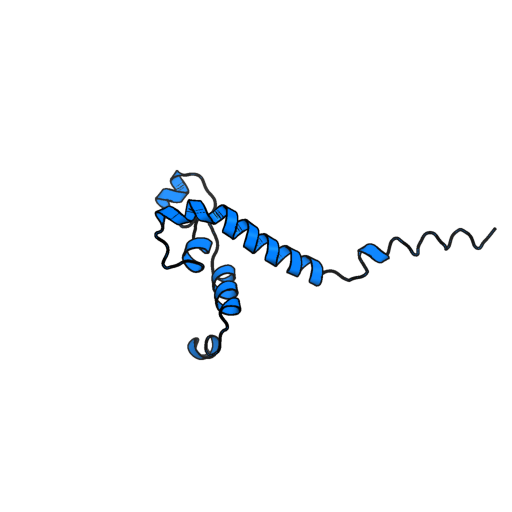M 666 C C . SER A 1 86 ? -13.380 13.324 31.460 1.00 63.97 86 SER A C 1
ATOM 668 O O . SER A 1 86 ? -13.956 14.045 32.283 1.00 63.97 86 SER A O 1
ATOM 670 N N . SER A 1 87 ? -12.162 12.822 31.688 1.00 57.91 87 SER A N 1
ATOM 671 C CA . SER A 1 87 ? -11.417 12.926 32.954 1.00 57.91 87 SER A CA 1
ATOM 672 C C . SER A 1 87 ? -11.084 14.368 33.392 1.00 57.91 87 SER A C 1
ATOM 674 O O . SER A 1 87 ? -10.749 14.594 34.551 1.00 57.91 87 SER A O 1
ATOM 676 N N . GLY A 1 88 ? -11.201 15.363 32.502 1.00 56.84 88 GLY A N 1
ATOM 677 C CA . GLY A 1 88 ? -10.942 16.777 32.812 1.00 56.84 88 GLY A CA 1
ATOM 678 C C . GLY A 1 88 ? -12.132 17.556 33.392 1.00 56.84 88 GLY A C 1
ATOM 679 O O . GLY A 1 88 ? -11.939 18.644 33.927 1.00 56.84 88 GLY A O 1
ATOM 680 N N . VAL A 1 89 ? -13.360 17.029 33.303 1.00 57.22 89 VAL A N 1
ATOM 681 C CA . VAL A 1 89 ? -14.583 17.805 33.610 1.00 57.22 89 VAL A CA 1
ATOM 682 C C . VAL A 1 89 ? -15.068 17.612 35.056 1.00 57.22 89 VAL A C 1
ATOM 684 O O . VAL A 1 89 ? -15.738 18.483 35.603 1.00 57.22 89 VAL A O 1
ATOM 687 N N . HIS A 1 90 ? -14.670 16.530 35.731 1.00 53.69 90 HIS A N 1
ATOM 688 C CA . HIS A 1 90 ? -15.138 16.222 37.093 1.00 53.69 90 HIS A CA 1
ATOM 689 C C . HIS A 1 90 ? -14.265 16.820 38.217 1.00 53.69 90 HIS A C 1
ATOM 691 O O . HIS A 1 90 ? -14.691 16.852 39.368 1.00 53.69 90 HIS A O 1
ATOM 697 N N . GLY A 1 91 ? -13.073 17.347 37.909 1.00 46.59 91 GLY A N 1
ATOM 698 C CA . GLY A 1 91 ? -12.164 17.935 38.908 1.00 46.59 91 GLY A CA 1
ATOM 699 C C . GLY A 1 91 ? -12.500 19.372 39.334 1.00 46.59 91 GLY A C 1
ATOM 700 O O . GLY A 1 91 ? -12.049 19.819 40.384 1.00 46.59 91 GLY A O 1
ATOM 701 N N . ALA A 1 92 ? -13.304 20.102 38.553 1.00 49.91 92 ALA A N 1
ATOM 702 C CA . ALA A 1 92 ? -13.581 21.520 38.805 1.00 49.91 92 ALA A CA 1
ATOM 703 C C . ALA A 1 92 ? -14.739 21.774 39.791 1.00 49.91 92 ALA A C 1
ATOM 705 O O . ALA A 1 92 ? -14.816 22.854 40.369 1.00 49.91 92 ALA A O 1
ATOM 706 N N . GLN A 1 93 ? -15.630 20.800 40.019 1.00 48.03 93 GLN A N 1
ATOM 707 C CA . GLN A 1 93 ? -16.794 20.987 40.904 1.00 48.03 93 GLN A CA 1
ATOM 708 C C . GLN A 1 93 ? -16.523 20.647 42.380 1.00 48.03 93 GLN A C 1
ATOM 710 O O . GLN A 1 93 ? -17.310 21.024 43.243 1.00 48.03 93 GLN A O 1
ATOM 715 N N . ALA A 1 94 ? -15.398 20.002 42.704 1.00 47.47 94 ALA A N 1
ATOM 716 C CA . ALA A 1 94 ? -15.080 19.608 44.081 1.00 47.47 94 ALA A CA 1
ATOM 717 C C . ALA A 1 94 ? -14.548 20.757 44.967 1.00 47.47 94 ALA A C 1
ATOM 719 O O . ALA A 1 94 ? -14.532 20.624 46.187 1.00 47.47 94 ALA A O 1
ATOM 720 N N . VAL A 1 95 ? -14.143 21.897 44.390 1.00 50.38 95 VAL A N 1
ATOM 721 C CA . VAL A 1 95 ? -13.564 23.031 45.148 1.00 50.38 95 VAL A CA 1
ATOM 722 C C . VAL A 1 95 ? -14.632 24.045 45.604 1.00 50.38 95 VAL A C 1
ATOM 724 O O . VAL A 1 95 ? -14.363 24.881 46.458 1.00 50.38 95 VAL A O 1
ATOM 727 N N . ALA A 1 96 ? -15.869 23.954 45.102 1.00 46.91 96 ALA A N 1
ATOM 728 C CA . ALA A 1 96 ? -16.938 24.917 45.398 1.00 46.91 96 ALA A CA 1
ATOM 729 C C . ALA A 1 96 ? -17.879 24.516 46.558 1.00 46.91 96 ALA A C 1
ATOM 731 O O . ALA A 1 96 ? -18.777 25.281 46.889 1.00 46.91 96 ALA A O 1
ATOM 732 N N . ALA A 1 97 ? -17.699 23.343 47.180 1.00 46.50 97 ALA A N 1
ATOM 73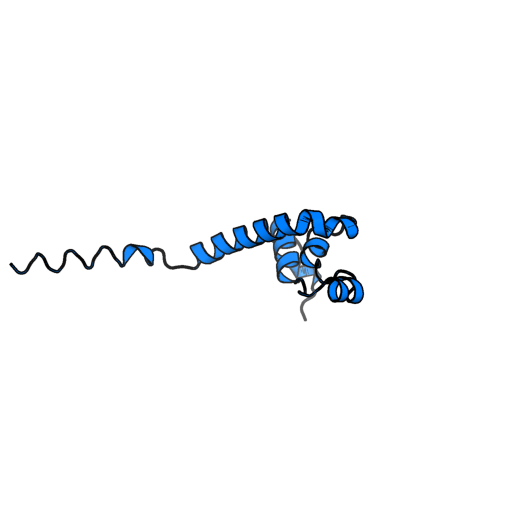3 C CA . ALA A 1 97 ? -18.615 22.813 48.204 1.00 46.50 97 ALA A CA 1
ATOM 734 C C . ALA A 1 97 ? -18.102 22.923 49.660 1.00 46.50 97 ALA A C 1
ATOM 736 O O . ALA A 1 97 ? -18.672 22.301 50.554 1.00 46.50 97 ALA A O 1
ATOM 737 N N . VAL A 1 98 ? -17.032 23.691 49.914 1.00 48.12 98 VAL A N 1
ATOM 738 C CA . VAL A 1 98 ? -16.447 23.892 51.263 1.00 48.12 98 VAL A CA 1
ATOM 739 C C . VAL A 1 98 ? -16.266 25.387 51.595 1.00 48.12 98 VAL A C 1
ATOM 741 O O . VAL A 1 98 ? -15.362 25.758 52.336 1.00 48.12 98 VAL A O 1
ATOM 744 N N . ALA A 1 99 ? -17.110 26.265 51.047 1.00 41.03 99 ALA A N 1
ATOM 745 C CA . ALA A 1 99 ? -17.127 27.694 51.381 1.00 41.03 99 ALA A CA 1
ATOM 746 C C . ALA A 1 99 ? -18.488 28.113 51.944 1.00 41.03 99 ALA A C 1
ATOM 748 O O . ALA A 1 99 ? -19.510 27.644 51.395 1.00 41.03 99 ALA A O 1
#

InterPro domains:
  IPR005804 Fatty acid desaturase domain [PF00487] (14-70)
  IPR012171 Fatty acid desaturase [PTHR19353] (11-66)

Sequence (99 aa):
MEPEDQSIDGETRGQWYLRQMLGSANISGGSLSHLMSGNLSLQIEHHLFPDLASNRFCEIAPKVAEQVASAWRNVIRLSLPNDLLSSGVHGAQAVAAVA

Secondary structure (DSSP, 8-state):
---GGGGTTT--HHHHHHHHHHT--PPP--HHHHHHHTSGGGHHHHHH-TTS-GGGHHHHHHHHHHHHHHHHHHHHHHHS-GGGTTTTTSSSSTTSS--

pLDDT: mean 83.03, std 16.47, range [41.03, 97.38]

Organism: Mycolicibacter sinensis (strain JDM601) (NCBI:txid875328)

Radius of gyration: 22.31 Å; chains: 1; bounding box: 38×54×66 Å